Protein AF-A0A7X6Z8Y1-F1 (afdb_monomer_lite)

Radius of gyration: 21.14 Å; chains: 1; bounding box: 46×37×47 Å

Structure (mmCIF, N/CA/C/O backbone):
data_AF-A0A7X6Z8Y1-F1
#
_entry.id   AF-A0A7X6Z8Y1-F1
#
loop_
_atom_site.group_PDB
_atom_site.id
_atom_site.type_symbol
_atom_site.label_atom_id
_atom_site.label_alt_id
_atom_site.label_comp_id
_atom_site.label_asym_id
_atom_site.label_entity_id
_atom_site.label_seq_id
_atom_site.pdbx_PDB_ins_code
_atom_site.Cartn_x
_atom_site.Cartn_y
_atom_site.Cartn_z
_atom_site.occupancy
_atom_site.B_iso_or_equiv
_atom_site.auth_seq_id
_atom_site.auth_comp_id
_atom_site.auth_asym_id
_atom_site.auth_atom_id
_atom_site.pdbx_PDB_model_num
ATOM 1 N N . PHE A 1 1 ? -3.256 20.956 -13.265 1.00 81.31 1 PHE A N 1
ATOM 2 C CA . PHE A 1 1 ? -2.522 21.417 -14.462 1.00 81.31 1 PHE A CA 1
ATOM 3 C C . PHE A 1 1 ? -1.525 20.358 -14.941 1.00 81.31 1 PHE A C 1
ATOM 5 O O . PHE A 1 1 ? -1.789 19.756 -15.971 1.00 81.31 1 PHE A O 1
ATOM 12 N N . TYR A 1 2 ? -0.468 20.035 -14.180 1.00 89.06 2 TYR A N 1
ATOM 13 C CA . TYR A 1 2 ? 0.581 19.086 -14.606 1.00 89.06 2 TYR A CA 1
ATOM 14 C C . TYR A 1 2 ? 0.106 17.656 -14.900 1.00 89.06 2 TYR A C 1
ATOM 16 O O . TYR A 1 2 ? 0.499 17.098 -15.916 1.00 89.06 2 TYR A O 1
ATOM 24 N N . THR A 1 3 ? -0.783 17.085 -14.082 1.00 88.38 3 THR A N 1
ATOM 25 C CA . THR A 1 3 ? -1.294 15.717 -14.298 1.00 88.38 3 THR A CA 1
ATOM 26 C C . THR A 1 3 ? -1.969 15.567 -15.661 1.00 88.38 3 THR A C 1
ATOM 28 O O . THR A 1 3 ? -1.640 14.661 -16.417 1.00 88.38 3 THR A O 1
ATOM 31 N N . MET A 1 4 ? -2.863 16.501 -16.008 1.00 93.44 4 MET A N 1
ATOM 32 C CA . MET A 1 4 ? -3.553 16.492 -17.302 1.00 93.44 4 MET A CA 1
ATOM 33 C C . MET A 1 4 ? -2.603 16.793 -18.461 1.00 93.44 4 MET A C 1
ATOM 35 O O . MET A 1 4 ? -2.734 16.186 -19.515 1.00 93.44 4 MET A O 1
ATOM 39 N N . HIS A 1 5 ? -1.644 17.703 -18.270 1.00 94.88 5 HIS A N 1
ATOM 40 C CA . HIS A 1 5 ? -0.646 18.017 -19.288 1.00 94.88 5 HIS A CA 1
ATOM 41 C C . HIS A 1 5 ? 0.193 16.785 -19.649 1.00 94.88 5 HIS A C 1
ATOM 43 O O . HIS A 1 5 ? 0.181 16.373 -20.803 1.00 94.88 5 HIS A O 1
ATOM 49 N N . TYR A 1 6 ? 0.844 16.146 -18.672 1.00 94.94 6 TYR A N 1
ATOM 50 C CA . TYR A 1 6 ? 1.697 14.982 -18.934 1.00 94.94 6 TYR A CA 1
ATOM 51 C C . TYR A 1 6 ? 0.911 13.757 -19.402 1.00 94.94 6 TYR A C 1
ATOM 53 O O . TYR A 1 6 ? 1.406 13.001 -20.232 1.00 94.94 6 TYR A O 1
ATOM 61 N N . PHE A 1 7 ? -0.333 13.589 -18.943 1.00 93.50 7 PHE A N 1
ATOM 62 C CA . PHE A 1 7 ? -1.227 12.567 -19.483 1.00 93.50 7 PHE A CA 1
ATOM 63 C C . PHE A 1 7 ? -1.492 12.775 -20.982 1.00 93.50 7 PHE A C 1
ATOM 65 O O . PHE A 1 7 ? -1.326 11.844 -21.766 1.00 93.50 7 PHE A O 1
ATOM 72 N N . LEU A 1 8 ? -1.848 14.000 -21.393 1.00 95.81 8 LEU A N 1
ATOM 73 C CA . LEU A 1 8 ? -2.079 14.329 -22.803 1.00 95.81 8 LEU A CA 1
ATOM 74 C C . LEU A 1 8 ? -0.805 14.184 -23.644 1.00 95.81 8 LEU A C 1
ATOM 76 O O . LEU A 1 8 ? -0.853 13.622 -24.733 1.00 95.81 8 LEU A O 1
ATOM 80 N N . GLU A 1 9 ? 0.337 14.649 -23.140 1.00 96.62 9 GLU A N 1
ATOM 81 C CA . GLU A 1 9 ? 1.623 14.506 -23.828 1.00 96.62 9 GLU A CA 1
ATOM 82 C C . GLU A 1 9 ? 2.013 13.027 -24.002 1.00 96.62 9 GLU A C 1
ATOM 84 O O . GLU A 1 9 ? 2.521 12.660 -25.059 1.00 96.62 9 GLU A O 1
ATOM 89 N N . LYS A 1 10 ? 1.703 12.159 -23.025 1.00 95.00 10 LYS A N 1
ATOM 90 C CA . LYS A 1 10 ? 1.946 10.710 -23.117 1.00 95.00 10 LYS A CA 1
ATOM 91 C C . LYS A 1 10 ? 1.076 10.032 -24.174 1.00 95.00 10 LYS A C 1
ATOM 93 O O . LYS A 1 10 ? 1.602 9.275 -24.982 1.00 95.00 10 LYS A O 1
ATOM 98 N N . ILE A 1 11 ? -0.238 10.277 -24.184 1.00 96.06 11 ILE A N 1
ATOM 99 C CA . ILE A 1 11 ? -1.149 9.604 -25.132 1.00 96.06 11 ILE A CA 1
ATOM 100 C C . ILE A 1 11 ? -0.981 10.100 -26.575 1.00 96.06 11 ILE A C 1
ATOM 102 O O . ILE A 1 11 ? -1.351 9.395 -27.508 1.00 96.06 11 ILE A O 1
ATOM 106 N N . LEU A 1 12 ? -0.447 11.312 -26.754 1.00 97.38 12 LEU A N 1
ATOM 107 C CA . LEU A 1 12 ? -0.150 11.904 -28.060 1.00 97.38 12 LEU A CA 1
ATOM 108 C C . LEU A 1 12 ? 1.284 11.618 -28.536 1.00 97.38 12 LEU A C 1
ATOM 110 O O . LEU A 1 12 ? 1.680 12.177 -29.556 1.00 97.38 12 LEU A O 1
ATOM 114 N N . ASP A 1 13 ? 2.040 10.789 -27.808 1.00 96.12 13 ASP A N 1
ATOM 115 C CA . ASP A 1 13 ? 3.424 10.401 -28.113 1.00 96.12 13 ASP A CA 1
ATOM 116 C C . ASP A 1 13 ? 4.368 11.602 -28.319 1.00 96.12 13 ASP A C 1
ATOM 118 O O . ASP A 1 13 ? 5.110 11.711 -29.296 1.00 96.12 13 ASP A O 1
ATOM 122 N N . ARG A 1 14 ? 4.293 12.573 -27.402 1.00 97.06 14 ARG A N 1
ATOM 123 C CA . ARG A 1 14 ? 5.111 13.792 -27.430 1.00 97.06 14 ARG A CA 1
ATOM 124 C C . ARG A 1 14 ? 6.268 13.717 -26.432 1.00 97.06 14 ARG A C 1
ATOM 126 O O . ARG A 1 14 ? 6.131 13.057 -25.401 1.00 97.06 14 ARG A O 1
ATOM 133 N N . PRO A 1 15 ? 7.370 14.467 -26.650 1.00 95.38 15 PRO A N 1
ATOM 134 C CA . PRO A 1 15 ? 8.565 14.389 -25.803 1.00 95.38 15 PRO A CA 1
ATOM 135 C C . PRO A 1 15 ? 8.310 14.634 -24.308 1.00 95.38 15 PRO A C 1
ATOM 137 O O . PRO A 1 15 ? 8.902 13.974 -23.462 1.00 95.38 15 PRO A O 1
ATOM 140 N N . ALA A 1 16 ? 7.393 15.541 -23.952 1.00 93.69 16 ALA A N 1
ATOM 141 C CA . ALA A 1 16 ? 7.080 15.811 -22.547 1.00 93.69 16 ALA A CA 1
ATOM 142 C C . ALA A 1 16 ? 6.345 14.644 -21.855 1.00 93.69 16 ALA A C 1
ATOM 144 O O . ALA A 1 16 ? 6.300 14.589 -20.627 1.00 93.69 16 ALA A O 1
ATOM 145 N N . GLY A 1 17 ? 5.806 13.685 -22.615 1.00 91.81 17 GLY A N 1
ATOM 146 C CA . GLY A 1 17 ? 5.165 12.484 -22.090 1.00 91.81 17 GLY A CA 1
ATOM 147 C C . GLY A 1 17 ? 6.124 11.567 -21.326 1.00 91.81 17 GLY A C 1
ATOM 148 O O . GLY A 1 17 ? 5.675 10.789 -20.488 1.00 91.81 17 GLY A O 1
ATOM 149 N N . GLU A 1 18 ? 7.438 11.661 -21.539 1.00 92.00 18 GLU A N 1
ATOM 150 C CA . GLU A 1 18 ? 8.428 10.905 -20.754 1.00 92.00 18 GLU A CA 1
ATOM 151 C C . GLU A 1 18 ? 8.397 11.250 -19.258 1.00 92.00 18 GLU A C 1
ATOM 153 O O . GLU A 1 18 ? 8.709 10.400 -18.431 1.00 92.00 18 GLU A O 1
ATOM 158 N N . ALA A 1 19 ? 7.958 12.459 -18.899 1.00 91.50 19 ALA A N 1
ATOM 159 C CA . ALA A 1 19 ? 7.823 12.890 -17.509 1.00 91.50 19 ALA A CA 1
ATOM 160 C C . ALA A 1 19 ? 6.529 12.398 -16.830 1.00 91.50 19 ALA A C 1
ATOM 162 O O . ALA A 1 19 ? 6.309 12.676 -15.648 1.00 91.50 19 ALA A O 1
ATOM 163 N N . ALA A 1 20 ? 5.646 11.701 -17.553 1.00 93.88 20 ALA A N 1
ATOM 164 C CA . ALA A 1 20 ? 4.452 11.113 -16.961 1.00 93.88 20 ALA A CA 1
ATOM 165 C C . ALA A 1 20 ? 4.819 9.937 -16.045 1.00 93.88 20 ALA A C 1
ATOM 167 O O . ALA A 1 20 ? 5.647 9.101 -16.397 1.00 93.88 20 ALA A O 1
ATOM 168 N N . ILE A 1 21 ? 4.142 9.855 -14.900 1.00 92.62 21 ILE A N 1
ATOM 169 C CA . ILE A 1 21 ? 4.281 8.746 -13.953 1.00 92.62 21 ILE A CA 1
ATOM 170 C C . ILE A 1 21 ? 3.713 7.478 -14.600 1.00 92.62 21 ILE A C 1
ATOM 172 O O . ILE A 1 21 ? 2.537 7.446 -14.973 1.00 92.62 21 ILE A O 1
ATOM 176 N N . ASP A 1 22 ? 4.542 6.446 -14.741 1.00 91.88 22 ASP A N 1
ATOM 177 C CA . ASP A 1 22 ? 4.101 5.135 -15.211 1.00 91.88 22 ASP A CA 1
ATOM 178 C C . ASP A 1 22 ? 3.403 4.319 -14.106 1.00 91.88 22 ASP A C 1
ATOM 180 O O . ASP A 1 22 ? 3.331 4.712 -12.940 1.00 91.88 22 ASP A O 1
ATOM 184 N N . VAL A 1 23 ? 2.856 3.160 -14.481 1.00 92.69 23 VAL A N 1
ATOM 185 C CA . VAL A 1 23 ? 2.121 2.297 -13.547 1.00 92.69 23 VAL A CA 1
ATOM 186 C C . VAL A 1 23 ? 2.982 1.832 -12.371 1.00 92.69 23 VAL A C 1
ATOM 188 O O . VAL A 1 23 ? 2.494 1.787 -11.247 1.00 92.69 23 VAL A O 1
ATOM 191 N N . TYR A 1 24 ? 4.256 1.517 -12.593 1.00 94.25 24 TYR A N 1
ATOM 192 C CA . TYR A 1 24 ? 5.123 1.012 -11.537 1.00 94.25 24 TYR A CA 1
ATOM 193 C C . TYR A 1 24 ? 5.625 2.136 -10.634 1.00 94.25 24 TYR A C 1
ATOM 195 O O . TYR A 1 24 ? 5.671 1.953 -9.426 1.00 94.25 24 TYR A O 1
ATOM 203 N N . GLN A 1 25 ? 5.910 3.318 -11.180 1.00 93.62 25 GLN A N 1
ATOM 204 C CA . GLN A 1 25 ? 6.209 4.508 -10.385 1.00 93.62 25 GLN A CA 1
ATOM 205 C C . GLN A 1 25 ? 5.019 4.891 -9.497 1.00 93.62 25 GLN A C 1
ATOM 207 O O . GLN A 1 25 ? 5.197 5.168 -8.314 1.00 93.62 25 GLN A O 1
ATOM 212 N N . ALA A 1 26 ? 3.796 4.858 -10.036 1.00 94.06 26 ALA A N 1
ATOM 213 C CA . ALA A 1 26 ? 2.591 5.099 -9.247 1.00 94.06 26 ALA A CA 1
ATOM 214 C C . ALA A 1 26 ? 2.420 4.059 -8.125 1.00 94.06 26 ALA A C 1
ATOM 216 O O . ALA A 1 26 ? 2.030 4.409 -7.008 1.00 94.06 26 ALA A O 1
ATOM 217 N N . LEU A 1 27 ? 2.735 2.789 -8.392 1.00 94.44 27 LEU A N 1
ATOM 218 C CA . LEU A 1 27 ? 2.728 1.731 -7.381 1.00 94.44 27 LEU A CA 1
ATOM 219 C C . LEU A 1 27 ? 3.796 1.973 -6.302 1.00 94.44 27 LEU A C 1
ATOM 221 O O . LEU A 1 27 ? 3.451 2.013 -5.125 1.00 94.44 27 LEU A O 1
ATOM 225 N N . ASP A 1 28 ? 5.044 2.252 -6.680 1.00 94.19 28 ASP A N 1
ATOM 226 C CA . ASP A 1 28 ? 6.140 2.537 -5.741 1.00 94.19 28 ASP A CA 1
ATOM 227 C C . ASP A 1 28 ? 5.824 3.741 -4.829 1.00 94.19 28 ASP A C 1
ATOM 229 O O . ASP A 1 28 ? 6.201 3.764 -3.658 1.00 94.19 28 ASP A O 1
ATOM 233 N N . MET A 1 29 ? 5.090 4.735 -5.343 1.00 93.94 29 MET A N 1
ATOM 234 C CA . MET A 1 29 ? 4.642 5.900 -4.572 1.00 93.94 29 MET A CA 1
ATOM 235 C C . MET A 1 29 ? 3.448 5.611 -3.651 1.00 93.94 29 MET A C 1
ATOM 237 O O . MET A 1 29 ? 3.299 6.272 -2.624 1.00 93.94 29 MET A O 1
ATOM 241 N N . SER A 1 30 ? 2.569 4.675 -4.019 1.00 94.38 30 SER A N 1
ATOM 242 C CA . SER A 1 30 ? 1.294 4.444 -3.323 1.00 94.38 30 SER A CA 1
ATOM 243 C C . SER A 1 30 ? 1.368 3.332 -2.276 1.00 94.38 30 SER A C 1
ATOM 245 O O . SER A 1 30 ? 0.787 3.466 -1.195 1.00 94.38 30 SER A O 1
ATOM 247 N N . LEU A 1 31 ? 2.127 2.266 -2.549 1.00 94.81 31 LEU A N 1
ATOM 248 C CA . LEU A 1 31 ? 2.272 1.109 -1.663 1.00 94.81 31 LEU A CA 1
ATOM 249 C C . LEU A 1 31 ? 2.766 1.462 -0.253 1.00 94.81 31 LEU A C 1
ATOM 251 O O . LEU A 1 31 ? 2.180 0.937 0.698 1.00 94.81 31 LEU A O 1
ATOM 255 N N . PRO A 1 32 ? 3.759 2.358 -0.053 1.00 94.94 32 PRO A N 1
ATOM 256 C CA . PRO A 1 32 ? 4.211 2.703 1.291 1.00 94.94 32 PRO A CA 1
ATOM 257 C C . PRO A 1 32 ? 3.096 3.251 2.183 1.00 94.94 32 PRO A C 1
ATOM 259 O O . PRO A 1 32 ? 3.095 2.973 3.376 1.00 94.94 32 PRO A O 1
ATOM 262 N N . GLY A 1 33 ? 2.124 3.982 1.627 1.00 94.12 33 GLY A N 1
ATOM 263 C CA . GLY A 1 33 ? 0.989 4.497 2.398 1.00 94.12 33 GLY A CA 1
ATOM 264 C C . GLY A 1 33 ? 0.065 3.384 2.897 1.00 94.12 33 GLY A C 1
ATOM 265 O O . GLY A 1 33 ? -0.324 3.373 4.064 1.00 94.12 33 GLY A O 1
ATOM 266 N N . ILE A 1 34 ? -0.240 2.415 2.031 1.00 94.00 34 ILE A N 1
ATOM 267 C CA . ILE A 1 34 ? -1.086 1.260 2.367 1.00 94.00 34 ILE A CA 1
ATOM 268 C C . ILE A 1 34 ? -0.381 0.374 3.403 1.00 94.00 34 ILE A C 1
ATOM 270 O O . ILE A 1 34 ? -0.961 0.019 4.430 1.00 94.00 34 ILE A O 1
ATOM 274 N N . LEU A 1 35 ? 0.897 0.068 3.169 1.00 95.56 35 LEU A N 1
ATOM 275 C CA . LEU A 1 35 ? 1.706 -0.757 4.063 1.00 95.56 35 LEU A CA 1
ATOM 276 C C . LEU A 1 35 ? 1.982 -0.060 5.400 1.00 95.56 35 LEU A C 1
ATOM 278 O O . LEU A 1 35 ? 2.002 -0.721 6.432 1.00 95.56 35 LEU A O 1
ATOM 282 N N . ALA A 1 36 ? 2.123 1.267 5.430 1.00 96.06 36 ALA A N 1
ATOM 283 C CA . ALA A 1 36 ? 2.232 2.008 6.685 1.00 96.06 36 ALA A CA 1
ATOM 284 C C . ALA A 1 36 ? 0.972 1.853 7.545 1.00 96.06 36 ALA A C 1
ATOM 286 O O . ALA A 1 36 ? 1.078 1.690 8.759 1.00 96.06 36 ALA A O 1
ATOM 287 N N . TYR A 1 37 ? -0.221 1.841 6.942 1.00 95.38 37 TYR A N 1
ATOM 288 C CA . TYR A 1 37 ? -1.441 1.600 7.710 1.00 95.38 37 TYR A CA 1
ATOM 289 C C . TYR A 1 37 ? -1.484 0.179 8.283 1.00 95.38 37 TYR A C 1
ATOM 291 O O . TYR A 1 37 ? -1.792 -0.001 9.463 1.00 95.38 37 TYR A O 1
ATOM 299 N N . ARG A 1 38 ? -1.085 -0.824 7.492 1.00 95.00 38 ARG A N 1
ATOM 300 C CA . ARG A 1 38 ? -0.928 -2.200 7.980 1.00 95.00 38 ARG A CA 1
ATOM 301 C C . ARG A 1 38 ? 0.079 -2.291 9.126 1.00 95.00 38 ARG A C 1
ATOM 303 O O . ARG A 1 38 ? -0.233 -2.884 10.151 1.00 95.00 38 ARG A O 1
ATOM 310 N N . SER A 1 39 ? 1.226 -1.621 8.995 1.00 96.56 39 SER A N 1
ATOM 311 C CA . SER A 1 39 ? 2.242 -1.509 10.048 1.00 96.56 39 SER A CA 1
ATOM 312 C C . SER A 1 39 ? 1.637 -1.001 11.353 1.00 96.56 39 SER A C 1
ATOM 314 O O . SER A 1 39 ? 1.817 -1.631 12.390 1.00 96.56 39 SER A O 1
ATOM 316 N N . ILE A 1 40 ? 0.865 0.091 11.311 1.00 95.94 40 ILE A N 1
ATOM 317 C CA . ILE A 1 40 ? 0.197 0.650 12.495 1.00 95.94 40 ILE A CA 1
ATOM 318 C C . ILE A 1 40 ? -0.730 -0.390 13.143 1.00 95.94 40 ILE A C 1
ATOM 320 O O . ILE A 1 40 ? -0.696 -0.563 14.362 1.00 95.94 40 ILE A O 1
ATOM 324 N N . CYS A 1 41 ? -1.522 -1.105 12.341 1.00 93.56 41 CYS A N 1
ATOM 325 C CA . CYS A 1 41 ? -2.451 -2.130 12.827 1.00 93.56 41 CYS A CA 1
ATOM 326 C C . CYS A 1 41 ? -1.733 -3.351 13.426 1.00 93.56 41 CYS A C 1
ATOM 328 O O . CYS A 1 41 ? -2.251 -3.981 14.343 1.00 93.56 41 CYS A O 1
ATOM 330 N N . GLU A 1 42 ? -0.530 -3.659 12.944 1.00 93.50 42 GLU A N 1
ATOM 331 C CA . GLU A 1 42 ? 0.321 -4.755 13.419 1.00 93.50 42 GLU A CA 1
ATOM 332 C C . GLU A 1 42 ? 1.292 -4.322 14.538 1.00 93.50 42 GLU A C 1
ATOM 334 O O . GLU A 1 42 ? 2.229 -5.044 14.873 1.00 93.50 42 GLU A O 1
ATOM 339 N N . GLY A 1 43 ? 1.075 -3.157 15.159 1.00 94.31 43 GLY A N 1
ATOM 340 C CA . GLY A 1 43 ? 1.890 -2.684 16.283 1.00 94.31 43 GLY A CA 1
ATOM 341 C C . GLY A 1 43 ? 3.170 -1.950 15.873 1.00 94.31 43 GLY A C 1
ATOM 342 O O . GLY 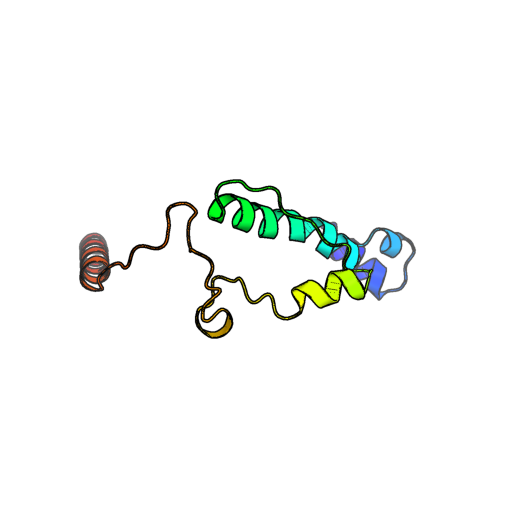A 1 43 ? 4.162 -1.984 16.598 1.00 94.31 43 GLY A O 1
ATOM 343 N N . ASN A 1 44 ? 3.137 -1.239 14.746 1.00 95.69 44 ASN A N 1
ATOM 344 C CA . ASN A 1 44 ? 4.250 -0.497 14.140 1.00 95.69 44 ASN A CA 1
ATOM 345 C C . ASN A 1 44 ? 5.410 -1.395 13.674 1.00 95.69 44 ASN A C 1
ATOM 347 O O . ASN A 1 44 ? 6.582 -1.019 13.749 1.00 95.69 44 ASN A O 1
ATOM 351 N N . THR A 1 45 ? 5.094 -2.598 13.194 1.00 96.31 45 THR A N 1
ATOM 352 C CA . THR A 1 45 ? 6.078 -3.539 12.644 1.00 96.31 45 THR A CA 1
ATOM 353 C C . THR A 1 45 ? 6.563 -3.084 11.263 1.00 96.31 45 THR A C 1
ATOM 355 O O . THR A 1 45 ? 5.749 -2.645 10.444 1.00 96.31 45 THR A O 1
ATOM 358 N N . PRO A 1 46 ? 7.869 -3.177 10.952 1.00 96.75 46 PRO A N 1
ATOM 359 C CA . PRO A 1 46 ? 8.371 -2.881 9.613 1.00 96.75 46 PRO A CA 1
ATOM 360 C C . PRO A 1 46 ? 7.697 -3.754 8.548 1.00 96.75 46 PRO A C 1
ATOM 362 O O . PRO A 1 46 ? 7.588 -4.965 8.723 1.00 96.75 46 PRO A O 1
ATOM 365 N N . GLN A 1 47 ? 7.293 -3.142 7.436 1.00 95.81 47 GLN A N 1
ATOM 366 C CA . GLN A 1 47 ? 6.663 -3.829 6.308 1.00 95.81 47 GLN A CA 1
ATOM 367 C C . GLN A 1 47 ? 7.602 -3.823 5.103 1.00 95.81 47 GLN A C 1
ATOM 369 O O . GLN A 1 47 ? 8.220 -2.802 4.790 1.00 95.81 47 GLN A O 1
ATOM 374 N N . THR A 1 48 ? 7.704 -4.954 4.411 1.00 94.44 48 THR A N 1
ATOM 375 C CA . THR A 1 48 ? 8.461 -5.046 3.159 1.00 94.44 48 THR A CA 1
ATOM 376 C C . THR A 1 48 ? 7.662 -4.396 2.035 1.00 94.44 48 THR A C 1
ATOM 378 O O . THR A 1 48 ? 6.528 -4.789 1.776 1.00 94.44 48 THR A O 1
ATOM 381 N N . VAL A 1 49 ? 8.261 -3.415 1.356 1.00 93.69 49 VAL A N 1
ATOM 382 C CA . VAL A 1 49 ? 7.707 -2.844 0.121 1.00 93.69 49 VAL A CA 1
ATOM 383 C C . VAL A 1 49 ? 8.181 -3.715 -1.047 1.00 93.69 49 VAL A C 1
ATOM 385 O O . VAL A 1 49 ? 9.390 -3.753 -1.291 1.00 93.69 49 VAL A O 1
ATOM 388 N N . PRO A 1 50 ? 7.288 -4.448 -1.735 1.00 94.12 50 PRO A N 1
ATOM 389 C CA . PRO A 1 50 ? 7.691 -5.338 -2.818 1.00 94.12 50 PRO A CA 1
ATOM 390 C C . PRO A 1 50 ? 8.036 -4.551 -4.083 1.00 94.12 50 PRO A C 1
ATOM 392 O O . PRO A 1 50 ? 7.364 -3.574 -4.413 1.00 94.12 50 PRO A O 1
ATOM 395 N N . ASP A 1 51 ? 9.016 -5.031 -4.851 1.00 94.94 51 ASP A N 1
ATOM 396 C CA . ASP A 1 51 ? 9.174 -4.591 -6.238 1.00 94.94 51 ASP A CA 1
ATOM 397 C C . ASP A 1 51 ? 8.187 -5.355 -7.129 1.00 94.94 51 ASP A C 1
ATOM 399 O O . ASP A 1 51 ? 8.384 -6.525 -7.458 1.00 94.94 51 ASP A O 1
ATOM 403 N N . LEU A 1 52 ? 7.109 -4.689 -7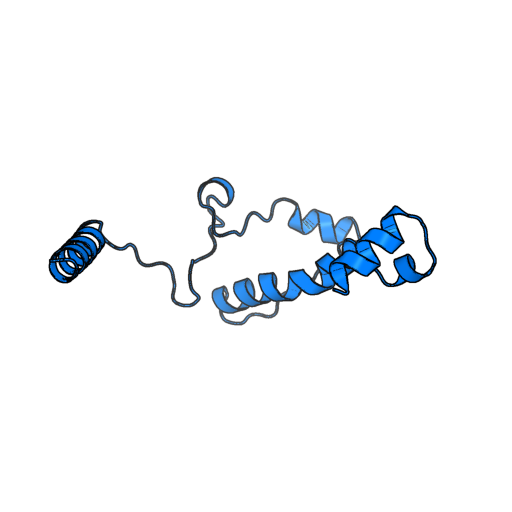.549 1.00 94.44 52 LEU A N 1
ATOM 404 C CA . LEU A 1 52 ? 6.060 -5.311 -8.367 1.00 94.44 52 LEU A CA 1
ATOM 405 C C . LEU A 1 52 ? 6.476 -5.592 -9.821 1.00 94.44 52 LEU A C 1
ATOM 407 O O . LEU A 1 52 ? 5.706 -6.209 -10.577 1.00 94.44 52 LEU A O 1
ATOM 411 N N . ARG A 1 53 ? 7.680 -5.164 -10.220 1.00 95.06 53 ARG A N 1
ATOM 412 C CA . ARG A 1 53 ? 8.306 -5.547 -11.493 1.00 95.06 53 ARG A CA 1
ATOM 413 C C . ARG A 1 53 ? 8.815 -6.984 -11.443 1.00 95.06 53 ARG A C 1
ATOM 415 O O . ARG A 1 53 ? 8.796 -7.653 -12.475 1.00 95.06 53 ARG A O 1
ATOM 422 N N . ASP A 1 54 ? 9.205 -7.465 -10.263 1.00 96.25 54 ASP A N 1
ATOM 423 C CA . ASP A 1 54 ? 9.599 -8.851 -10.030 1.00 96.25 54 ASP A CA 1
ATOM 424 C C . ASP A 1 54 ? 8.346 -9.739 -9.891 1.00 96.25 54 ASP A C 1
ATOM 426 O O . ASP A 1 54 ? 7.572 -9.593 -8.935 1.00 96.25 54 ASP A O 1
ATOM 430 N N . PRO A 1 55 ? 8.112 -10.684 -10.825 1.00 95.50 55 PRO A N 1
ATOM 431 C CA . PRO A 1 55 ? 6.958 -11.566 -10.760 1.00 95.50 55 PRO A CA 1
ATOM 432 C C . PRO A 1 55 ? 6.896 -12.389 -9.475 1.00 95.50 55 PRO A C 1
ATOM 434 O O . PRO A 1 55 ? 5.790 -12.627 -9.003 1.00 95.50 55 PRO A O 1
ATOM 437 N N . ALA A 1 56 ? 8.034 -12.806 -8.9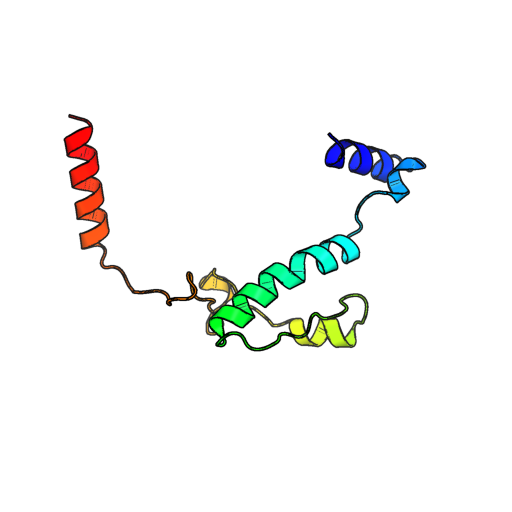11 1.00 96.25 56 ALA A N 1
ATOM 438 C CA . ALA A 1 56 ? 8.059 -13.639 -7.712 1.00 96.25 56 ALA A CA 1
ATOM 439 C C . ALA A 1 56 ? 7.603 -12.851 -6.477 1.00 96.25 56 ALA A C 1
ATOM 441 O O . ALA A 1 56 ? 6.764 -13.329 -5.714 1.00 96.25 56 ALA A O 1
ATOM 442 N N . GLN A 1 57 ? 8.094 -11.618 -6.321 1.00 95.75 57 GLN A N 1
ATOM 443 C CA . GLN A 1 57 ? 7.645 -10.721 -5.254 1.00 95.75 57 GLN A CA 1
ATOM 444 C C . GLN A 1 57 ? 6.176 -10.350 -5.423 1.00 95.75 57 GLN A C 1
ATOM 446 O O . GLN A 1 57 ? 5.426 -10.379 -4.456 1.00 95.75 57 GLN A O 1
ATOM 451 N N . ARG A 1 58 ? 5.736 -10.060 -6.652 1.00 93.62 58 ARG A N 1
ATOM 452 C CA . ARG A 1 58 ? 4.329 -9.754 -6.931 1.00 93.62 58 ARG A CA 1
ATOM 453 C C . ARG A 1 58 ? 3.397 -10.925 -6.618 1.00 93.62 58 ARG A C 1
ATOM 455 O O . ARG A 1 58 ? 2.297 -10.703 -6.120 1.00 93.62 58 ARG A O 1
ATOM 462 N N . ASP A 1 59 ? 3.800 -12.156 -6.927 1.00 95.69 59 ASP A N 1
ATOM 463 C CA . ASP A 1 59 ? 2.942 -13.331 -6.748 1.00 95.69 59 ASP A CA 1
ATOM 464 C C . ASP A 1 59 ? 2.638 -13.616 -5.272 1.00 95.69 59 ASP A C 1
ATOM 466 O O . ASP A 1 59 ? 1.521 -14.016 -4.945 1.00 95.69 59 ASP A O 1
ATOM 470 N N . ALA A 1 60 ? 3.574 -13.289 -4.375 1.00 93.94 60 ALA A N 1
ATOM 471 C CA . ALA A 1 60 ? 3.382 -13.404 -2.930 1.00 93.94 60 ALA A CA 1
ATOM 472 C C . ALA A 1 60 ? 2.178 -12.594 -2.402 1.00 93.94 60 ALA A C 1
ATOM 474 O O . ALA A 1 60 ? 1.593 -12.970 -1.390 1.00 93.94 60 ALA A O 1
ATOM 475 N N . TYR A 1 61 ? 1.772 -11.529 -3.103 1.00 92.50 61 TYR A N 1
ATOM 476 C CA . TYR A 1 61 ? 0.653 -10.655 -2.724 1.00 92.50 61 TYR A CA 1
ATOM 477 C C . TYR A 1 61 ? -0.619 -10.902 -3.552 1.00 92.50 61 TYR A C 1
ATOM 479 O O . TYR A 1 61 ? -1.601 -10.179 -3.408 1.00 92.50 61 TYR A O 1
ATOM 487 N N . ARG A 1 62 ? -0.653 -11.923 -4.422 1.00 93.50 62 ARG A N 1
ATOM 488 C CA . ARG A 1 62 ? -1.792 -12.176 -5.330 1.00 93.50 62 ARG A CA 1
ATOM 489 C C . ARG A 1 62 ? -3.121 -12.419 -4.609 1.00 93.50 62 ARG A C 1
ATOM 491 O O . ARG A 1 62 ? -4.179 -12.155 -5.177 1.00 93.50 62 ARG A O 1
ATOM 498 N N . HIS A 1 63 ? -3.055 -12.951 -3.393 1.00 93.75 63 HIS A N 1
ATOM 499 C CA . HIS A 1 63 ? -4.207 -13.267 -2.548 1.00 93.75 63 HIS A CA 1
ATOM 500 C C . HIS A 1 63 ? -4.230 -12.433 -1.260 1.00 93.75 63 HIS A C 1
ATOM 502 O O . HIS A 1 63 ? -4.913 -12.799 -0.301 1.00 93.75 63 HIS A O 1
ATOM 508 N N . ASP A 1 64 ? -3.470 -11.335 -1.234 1.00 93.44 64 ASP A N 1
ATOM 509 C CA . ASP A 1 64 ? -3.571 -10.337 -0.179 1.00 93.44 64 ASP A CA 1
ATOM 510 C C . ASP A 1 64 ? -4.843 -9.514 -0.417 1.00 93.44 64 ASP A C 1
ATOM 512 O O . ASP A 1 64 ? -4.900 -8.643 -1.285 1.00 93.44 64 ASP A O 1
ATOM 516 N N . ASN A 1 65 ? -5.892 -9.859 0.325 1.00 95.44 65 ASN A N 1
ATOM 517 C CA . ASN A 1 65 ? -7.198 -9.212 0.270 1.00 95.44 65 ASN A CA 1
ATOM 518 C C . ASN A 1 65 ? -7.386 -8.243 1.442 1.00 95.44 65 ASN A C 1
ATOM 520 O O . ASN A 1 65 ? -8.521 -7.862 1.743 1.00 95.44 65 ASN A O 1
ATOM 524 N N . TRP A 1 66 ? -6.300 -7.850 2.115 1.00 94.56 66 TRP A N 1
ATOM 525 C CA . TRP A 1 66 ? -6.362 -6.953 3.257 1.00 94.56 66 TRP A CA 1
ATOM 526 C C . TRP A 1 66 ? -6.888 -5.574 2.841 1.00 94.56 66 TRP A C 1
ATOM 528 O O . TRP A 1 66 ? -6.189 -4.752 2.248 1.00 94.56 66 TRP A O 1
ATOM 538 N N . CYS A 1 67 ? -8.169 -5.329 3.112 1.00 93.25 67 CYS A N 1
ATOM 539 C CA . CYS A 1 67 ? -8.866 -4.095 2.762 1.00 93.25 67 CYS A CA 1
ATOM 540 C C . CYS A 1 67 ? -10.063 -3.859 3.689 1.00 93.25 67 CYS A C 1
ATOM 542 O O . CYS A 1 67 ? -10.454 -4.733 4.459 1.00 93.25 67 CYS A O 1
ATOM 544 N N . THR A 1 68 ? -10.666 -2.673 3.611 1.00 91.44 68 THR A N 1
ATOM 545 C CA . THR A 1 68 ? -11.806 -2.271 4.454 1.00 91.44 68 THR A CA 1
ATOM 546 C C . THR A 1 68 ? -13.164 -2.741 3.923 1.00 91.44 68 THR A C 1
ATOM 548 O O . THR A 1 68 ? -14.191 -2.447 4.531 1.00 91.44 68 THR A O 1
ATOM 551 N N . ASN A 1 69 ? -13.204 -3.458 2.794 1.00 92.75 69 ASN A N 1
ATOM 552 C CA . ASN A 1 69 ? -14.443 -3.993 2.238 1.00 92.75 69 ASN A CA 1
ATOM 553 C C . ASN A 1 69 ? -14.676 -5.431 2.741 1.00 92.75 69 ASN A C 1
ATOM 555 O O . ASN A 1 69 ? -14.012 -6.349 2.251 1.00 92.75 69 ASN A O 1
ATOM 559 N N . PRO A 1 70 ? -15.644 -5.669 3.646 1.00 91.19 70 PRO A N 1
ATOM 560 C CA . PRO A 1 70 ? -15.881 -6.995 4.218 1.00 91.19 70 PRO A CA 1
ATOM 561 C C . PRO A 1 70 ? -16.287 -8.047 3.179 1.00 91.19 70 PRO A C 1
ATOM 563 O O . PRO A 1 70 ? -15.985 -9.222 3.364 1.00 91.19 70 PRO A O 1
ATOM 566 N N . ALA A 1 71 ? -16.898 -7.647 2.057 1.00 94.00 71 ALA A N 1
ATOM 567 C CA . ALA A 1 71 ? -17.266 -8.578 0.988 1.00 94.00 71 ALA A CA 1
ATOM 568 C C . ALA A 1 71 ? -16.053 -9.135 0.219 1.00 94.00 71 ALA A C 1
ATOM 570 O O . ALA A 1 71 ? -16.166 -10.179 -0.418 1.00 94.00 71 ALA A O 1
ATOM 571 N N . VAL A 1 72 ? -14.913 -8.437 0.257 1.00 94.00 72 VAL A N 1
ATOM 572 C CA . VAL A 1 72 ? -13.673 -8.834 -0.432 1.00 94.00 72 VAL A CA 1
ATOM 573 C C . VAL A 1 72 ? -12.671 -9.423 0.554 1.00 94.00 72 VAL A C 1
ATOM 575 O O . VAL A 1 72 ? -12.058 -10.448 0.271 1.00 94.00 72 VAL A O 1
ATOM 578 N N . ALA A 1 73 ? -12.515 -8.786 1.714 1.00 92.94 73 ALA A N 1
ATOM 579 C CA . ALA A 1 73 ? -11.477 -9.135 2.671 1.00 92.94 73 ALA A CA 1
ATOM 580 C C . ALA A 1 73 ? -11.745 -10.458 3.401 1.00 92.94 73 ALA A C 1
ATOM 582 O O . ALA A 1 73 ? -10.801 -11.173 3.740 1.00 92.94 73 ALA A O 1
ATOM 583 N N . GLY A 1 74 ? -13.017 -10.795 3.6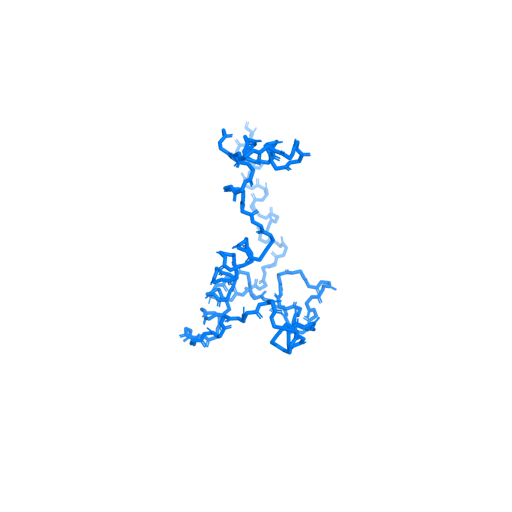50 1.00 92.19 74 GLY A N 1
ATOM 584 C CA . GLY A 1 74 ? -13.376 -11.948 4.474 1.00 92.19 74 GLY A CA 1
ATOM 585 C C . GLY A 1 74 ? -12.681 -11.880 5.837 1.00 92.19 74 GLY A C 1
ATOM 586 O O . GLY A 1 74 ? -12.856 -10.920 6.583 1.00 92.19 74 GLY A O 1
ATOM 587 N N . GLU A 1 75 ? -11.848 -12.875 6.138 1.00 91.69 75 GLU A N 1
ATOM 588 C CA . GLU A 1 75 ? -11.061 -12.938 7.380 1.00 91.69 75 GLU A CA 1
ATOM 589 C C . GLU A 1 75 ? -9.905 -11.922 7.437 1.00 91.69 75 GLU A C 1
ATOM 591 O O . GLU A 1 75 ? -9.381 -11.652 8.513 1.00 91.69 75 GLU A O 1
ATOM 596 N N . GLN A 1 76 ? -9.514 -11.325 6.305 1.00 93.88 76 GLN A N 1
ATOM 597 C CA . GLN A 1 76 ? -8.441 -10.326 6.219 1.00 93.88 76 GLN A CA 1
ATOM 598 C C . GLN A 1 76 ? -8.958 -8.885 6.355 1.00 93.88 76 GLN A C 1
ATOM 600 O O . GLN A 1 76 ? -8.316 -7.953 5.872 1.00 93.88 76 GLN A O 1
ATOM 605 N N . LEU A 1 77 ? -10.136 -8.675 6.953 1.00 94.06 77 LEU A N 1
ATOM 606 C CA . LEU A 1 77 ? -10.731 -7.343 7.080 1.00 94.06 77 LEU A CA 1
ATOM 607 C C . LEU A 1 77 ? -9.780 -6.387 7.807 1.00 94.06 77 LEU A C 1
ATOM 609 O O . LEU A 1 77 ? -9.445 -6.579 8.977 1.00 94.06 77 LEU A O 1
ATOM 613 N N . ALA A 1 78 ? -9.367 -5.334 7.105 1.00 93.25 78 ALA A N 1
ATOM 614 C CA . ALA A 1 78 ? -8.595 -4.263 7.705 1.00 93.25 78 ALA A CA 1
ATOM 615 C C . ALA A 1 78 ? -9.476 -3.513 8.717 1.00 93.25 78 ALA A C 1
ATOM 617 O O . ALA A 1 78 ? -10.648 -3.244 8.422 1.00 93.25 78 ALA A O 1
ATOM 618 N N . PRO A 1 79 ? -8.942 -3.138 9.892 1.00 92.38 79 PRO A N 1
ATOM 619 C CA . PRO A 1 79 ? -9.674 -2.271 10.800 1.00 92.38 79 PRO A CA 1
ATOM 620 C C . PRO A 1 79 ? -9.935 -0.912 10.128 1.00 92.38 79 PRO A C 1
ATOM 622 O O . PRO A 1 79 ? -9.267 -0.525 9.171 1.00 92.38 79 PRO A O 1
ATOM 625 N N . PHE A 1 80 ? -10.938 -0.183 10.611 1.00 89.50 80 PHE A N 1
ATOM 626 C CA . PHE A 1 80 ? -11.307 1.132 10.074 1.00 89.50 80 PHE A CA 1
ATOM 627 C C . PHE A 1 80 ? -10.494 2.259 10.718 1.00 89.50 80 PHE A C 1
ATOM 629 O O . PHE A 1 80 ? -10.438 3.373 10.202 1.00 89.50 80 PHE A O 1
ATOM 636 N N . SER A 1 81 ? -9.865 1.971 11.858 1.00 90.00 81 SER A N 1
ATOM 637 C CA . SER A 1 81 ? -8.958 2.867 12.562 1.00 90.00 81 SER A CA 1
ATOM 638 C C . SER A 1 81 ? -7.843 2.071 13.238 1.00 90.00 81 SER A C 1
ATOM 640 O O . SER A 1 81 ? -7.985 0.878 13.498 1.00 90.00 81 SER A O 1
ATOM 642 N N . SER A 1 82 ? -6.733 2.729 13.568 1.00 87.19 82 SER A N 1
ATOM 643 C CA . SER A 1 82 ? -5.637 2.115 14.333 1.00 87.19 82 SER A CA 1
ATOM 644 C C . SER A 1 82 ? -6.031 1.702 15.755 1.00 87.19 82 SER A C 1
ATOM 646 O O . SER A 1 82 ? -5.313 0.943 16.394 1.00 87.19 82 SER A O 1
ATOM 648 N N . PHE A 1 83 ? -7.155 2.211 16.263 1.00 85.94 83 PHE A N 1
ATOM 649 C CA . PHE A 1 83 ? -7.680 1.899 17.593 1.00 85.94 83 PHE A CA 1
ATOM 650 C C . PHE A 1 83 ? -8.717 0.762 17.563 1.00 85.94 83 PHE A C 1
ATOM 652 O O . PHE A 1 83 ? -9.322 0.457 18.587 1.00 85.94 83 PHE A O 1
ATOM 659 N N . GLY A 1 84 ? -8.917 0.136 16.397 1.00 82.75 84 GLY A N 1
ATOM 660 C CA . GLY A 1 84 ? -9.906 -0.912 16.161 1.00 82.75 84 GLY A CA 1
ATOM 661 C C . GLY A 1 84 ? -11.185 -0.405 15.489 1.00 82.75 84 GLY A C 1
ATOM 662 O O . GLY A 1 84 ? -11.306 0.767 15.121 1.00 82.75 84 GLY A O 1
ATOM 663 N N . SER A 1 85 ? -12.135 -1.323 15.322 1.00 84.31 85 SER A N 1
ATOM 664 C CA . SER A 1 85 ? -13.460 -1.075 14.744 1.00 84.31 85 SER A CA 1
ATOM 665 C C . SER A 1 85 ? -14.528 -1.504 15.753 1.00 84.31 85 SER A C 1
ATOM 667 O O . SER A 1 85 ? -14.921 -2.671 15.737 1.00 84.31 85 SER A O 1
ATOM 669 N N . PRO A 1 86 ? -14.952 -0.627 16.681 1.00 85.25 86 PRO A N 1
ATOM 670 C CA . PRO A 1 86 ? -16.027 -0.970 17.601 1.00 85.25 86 PRO A CA 1
ATOM 671 C C . PRO A 1 86 ? -17.337 -1.164 16.832 1.00 85.25 86 PRO A C 1
ATOM 673 O O . PRO A 1 86 ? -17.621 -0.422 15.891 1.00 85.25 86 PRO A O 1
ATOM 676 N N . ASP A 1 87 ? -18.132 -2.141 17.258 1.00 87.56 87 ASP A N 1
ATOM 677 C CA . ASP A 1 87 ? -19.507 -2.287 16.791 1.00 87.56 87 ASP A CA 1
ATOM 678 C C . ASP A 1 87 ? -20.373 -1.214 17.462 1.00 87.56 87 ASP A C 1
ATOM 680 O O . ASP A 1 87 ? -20.416 -1.117 18.693 1.00 87.56 87 ASP A O 1
ATOM 684 N N . ILE A 1 88 ? -20.992 -0.356 16.653 1.00 88.62 88 ILE A N 1
ATOM 685 C CA . ILE A 1 88 ? -21.810 0.760 17.128 1.00 88.62 88 ILE A CA 1
ATOM 686 C C . ILE A 1 88 ? -23.275 0.370 16.9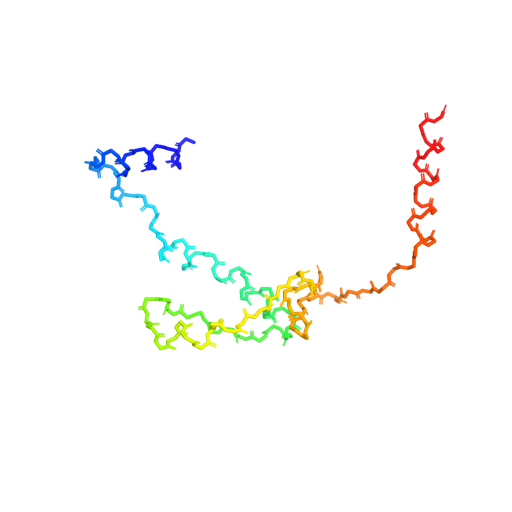16 1.00 88.62 88 ILE A C 1
ATOM 688 O O . ILE A 1 88 ? -23.680 0.205 15.766 1.00 88.62 88 ILE A O 1
ATOM 692 N N . PRO A 1 89 ? -24.089 0.260 17.981 1.00 94.75 89 PRO A N 1
ATOM 693 C CA . PRO A 1 89 ? -25.498 -0.092 17.842 1.00 94.75 89 PRO A CA 1
ATOM 694 C C . PRO A 1 89 ? -26.283 0.924 17.002 1.00 94.75 89 PRO A C 1
ATOM 696 O O . PRO A 1 89 ? -26.094 2.135 17.149 1.00 94.75 89 PRO A O 1
ATOM 699 N N . ASP A 1 90 ? -27.242 0.435 16.210 1.00 95.31 90 ASP A N 1
ATOM 700 C CA . ASP A 1 90 ? -28.126 1.251 15.357 1.00 95.31 90 ASP A CA 1
ATOM 701 C C . ASP A 1 90 ? -28.831 2.386 16.120 1.00 95.31 90 ASP A C 1
ATOM 703 O O . ASP A 1 90 ? -29.045 3.478 15.588 1.00 95.31 90 ASP A O 1
ATOM 707 N N . GLU A 1 91 ? -29.141 2.161 17.399 1.00 96.88 91 GLU A N 1
ATOM 708 C CA . GLU A 1 91 ? -29.772 3.145 18.284 1.00 96.88 91 GLU A CA 1
ATOM 709 C C . GLU A 1 91 ? -28.963 4.446 18.400 1.00 96.88 91 GLU A C 1
ATOM 711 O O . GLU A 1 91 ? -29.547 5.528 18.475 1.00 96.88 91 GLU A O 1
ATOM 716 N N . VAL A 1 92 ? -27.627 4.368 18.375 1.00 95.75 92 VAL A N 1
ATOM 717 C CA . VAL A 1 92 ? -26.749 5.547 18.443 1.00 95.75 92 VAL A CA 1
ATOM 718 C C . VAL A 1 92 ? -26.919 6.406 17.190 1.00 95.75 92 VAL A C 1
ATOM 720 O O . VAL A 1 92 ? -27.035 7.629 17.282 1.00 95.75 92 VAL A O 1
ATOM 723 N N . TYR A 1 93 ? -26.986 5.778 16.015 1.00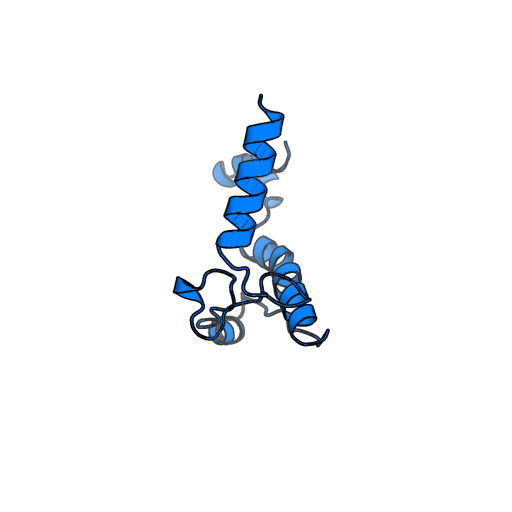 94.62 93 TYR A N 1
ATOM 724 C CA . TYR A 1 93 ? -27.191 6.486 14.752 1.00 94.62 93 TYR A CA 1
ATOM 725 C C . TYR A 1 93 ? -28.577 7.130 14.681 1.00 94.62 93 TYR A C 1
ATOM 727 O O . TYR A 1 93 ? -28.699 8.274 14.233 1.00 94.62 93 TYR A O 1
ATOM 735 N N . GLU A 1 94 ? -29.611 6.441 15.169 1.00 97.38 94 GLU A N 1
ATOM 736 C CA . GLU A 1 94 ? -30.962 7.003 15.225 1.00 97.38 94 GLU A CA 1
ATOM 737 C C . GLU A 1 94 ? -31.026 8.211 16.173 1.00 97.38 94 GLU A C 1
ATOM 739 O O . GLU A 1 94 ? -31.605 9.235 15.815 1.00 97.38 94 GLU A O 1
ATOM 744 N N . GLN A 1 95 ? -30.358 8.164 17.332 1.00 97.00 95 GLN A N 1
ATOM 745 C CA . GLN A 1 95 ? -30.268 9.315 18.241 1.00 97.00 95 GLN A CA 1
ATOM 746 C C . GLN A 1 95 ? -29.610 10.534 17.578 1.00 97.00 95 GLN A C 1
ATOM 748 O O . GLN A 1 95 ? -30.143 11.642 17.660 1.00 97.00 95 GLN A O 1
ATOM 753 N N . VAL A 1 96 ? -28.481 10.342 16.886 1.00 97.00 96 VAL A N 1
ATOM 754 C CA . VAL A 1 96 ? -27.788 11.425 16.161 1.00 97.00 96 VAL A CA 1
ATOM 755 C C . VAL A 1 96 ? -28.684 12.009 15.065 1.00 97.00 96 VAL A C 1
ATOM 757 O O . VAL A 1 96 ? -28.745 13.229 14.889 1.00 97.00 96 VAL A O 1
ATOM 760 N N . ARG A 1 97 ? -29.430 11.157 14.354 1.00 96.31 97 ARG A N 1
ATOM 761 C CA . ARG A 1 97 ? -30.393 11.585 13.335 1.00 96.31 97 ARG A CA 1
ATOM 762 C C . ARG A 1 97 ? -31.518 12.439 13.923 1.00 96.31 97 ARG A C 1
ATOM 764 O O . ARG A 1 97 ? -31.861 13.458 13.325 1.00 96.31 97 ARG A O 1
ATOM 771 N N . GLN A 1 98 ? -32.070 12.062 15.076 1.00 97.38 98 GLN A N 1
ATOM 772 C CA . GLN A 1 98 ? -33.114 12.849 15.744 1.00 97.38 98 GLN A CA 1
ATOM 773 C C . GLN A 1 98 ? -32.602 14.230 16.174 1.00 97.38 98 GLN A C 1
ATOM 775 O O . GLN A 1 98 ? -33.243 15.234 15.871 1.00 97.38 98 GLN A O 1
ATOM 780 N N . GLN A 1 99 ? -31.405 14.307 16.766 1.00 97.06 99 GLN A N 1
ATOM 781 C CA . GLN A 1 99 ? -30.785 15.588 17.135 1.00 97.06 99 GLN A CA 1
ATOM 782 C C . GLN A 1 99 ? -30.585 16.510 15.925 1.00 97.06 99 GLN A C 1
ATOM 784 O O . GLN A 1 99 ? -30.816 17.715 16.012 1.00 97.06 99 GLN A O 1
ATOM 789 N N . TRP A 1 100 ? -30.176 15.955 14.779 1.00 96.75 100 TRP A N 1
ATOM 790 C CA . TRP A 1 100 ? -30.050 16.728 13.545 1.00 96.75 100 TRP A CA 1
ATOM 791 C C . TRP A 1 100 ? -31.405 17.274 13.073 1.00 96.75 100 TRP A C 1
ATOM 793 O O . TRP A 1 100 ? -31.490 18.451 12.733 1.00 96.75 100 TRP A O 1
ATOM 803 N N . LEU A 1 101 ? -32.470 16.462 13.097 1.00 97.50 101 LEU A N 1
ATOM 804 C CA . LEU A 1 101 ? -33.824 16.890 12.712 1.00 97.50 101 LEU A CA 1
ATOM 805 C C . LEU A 1 101 ? -34.367 18.010 13.609 1.00 97.50 101 LEU A C 1
ATOM 807 O O . LEU A 1 101 ? -35.029 18.919 13.113 1.00 97.50 101 LEU A O 1
ATOM 811 N N . GLU A 1 102 ? -34.078 17.964 14.910 1.00 96.31 102 GLU A N 1
ATOM 812 C CA . GLU A 1 102 ? -34.468 19.009 15.861 1.00 96.31 102 GLU A CA 1
ATOM 813 C C . GLU A 1 102 ? -33.776 20.349 15.578 1.00 96.31 102 GLU A C 1
ATOM 815 O O . GLU A 1 102 ? -34.403 21.392 15.725 1.00 96.31 102 GLU A O 1
ATOM 820 N N . GLN A 1 103 ? -32.520 20.338 15.115 1.00 93.31 103 GLN A N 1
ATOM 821 C CA . GLN A 1 103 ? -31.780 21.555 14.744 1.00 93.31 103 GLN A CA 1
ATOM 822 C C . GLN A 1 103 ? -32.238 22.180 13.417 1.00 93.31 103 GLN A C 1
ATOM 824 O O . GLN A 1 103 ? -31.943 23.344 13.159 1.00 93.31 103 GLN A O 1
ATOM 829 N N . GLN A 1 104 ? -32.923 21.417 12.560 1.00 87.38 104 GLN A N 1
ATOM 830 C CA . GLN A 1 104 ? -33.499 21.920 11.303 1.00 87.38 104 GLN A CA 1
ATOM 831 C C . GLN A 1 104 ? -34.882 22.569 11.495 1.00 87.38 104 GLN A C 1
ATOM 833 O O . GLN A 1 104 ? -35.502 22.982 10.513 1.00 87.38 104 GLN A O 1
ATOM 838 N N . ARG A 1 105 ? -35.389 22.604 12.731 1.00 69.06 105 ARG A N 1
ATOM 839 C CA . ARG A 1 105 ? -36.719 23.096 13.101 1.00 69.06 105 ARG A CA 1
ATOM 840 C C . ARG A 1 105 ? -36.663 24.508 13.667 1.00 69.06 105 ARG A C 1
ATOM 842 O O . ARG A 1 105 ? -37.597 25.273 13.343 1.00 69.06 105 ARG A O 1
#

pLDDT: mean 93.4, std 3.93, range [69.06, 97.5]

Secondary structure (DSSP, 8-state):
-HHHHHHHHHHTT-GGGGGSPPHHHHHHHHHHHHHHHHHHHTTS-------TTSHHHHHTTTT---BS-HHHHGGGBPPSSTT------HHHHHHHHHHHHHHT-

Sequence (105 aa):
FYTMHYFLEKILDRPAGEAAIDVYQALDMSLPGILAYRSICEGNTPQTVPDLRDPAQRDAYRHDNWCTNPAVAGEQLAPFSSFGSPDIPDEVYEQVRQQWLEQQR

Foldseek 3Di:
DVQVVLVVCLVVVHPSVVVHQDPQNVLLVCVVVVVCLVCLLVVNDDDDRFRCVDVVSVVVCPQVQQECDCVRCVVNHHAPDSVGNDDDDPVVVVVVVVVVVVVVD